Protein AF-A0A9Q4BUD2-F1 (afdb_monomer)

Solvent-accessible surface area (backbone atoms only — not comparable to full-atom values): 8516 Å² total; per-residue (Å²): 131,89,80,89,81,92,81,92,79,90,85,91,79,87,82,85,83,90,83,86,85,92,69,95,72,77,90,81,86,83,77,80,98,64,91,74,72,77,76,75,78,70,76,83,69,46,34,49,78,48,70,68,28,73,59,57,50,96,96,41,66,33,76,40,74,53,59,56,46,63,41,28,30,38,40,48,34,97,68,40,64,70,45,45,25,49,71,81,42,76,34,54,73,46,97,90,23,42,33,40,39,79,42,81,50,58,83,38,81,38,80,42,40,35,37,34,29,27,69,86,67,36,62,30,76,48,77,50,50,36,33,24,97

pLDDT: mean 77.64, std 25.28, range [33.44, 98.75]

Structure (mmCIF, N/CA/C/O backbone):
data_AF-A0A9Q4BUD2-F1
#
_entry.id   AF-A0A9Q4BUD2-F1
#
loop_
_atom_site.group_PDB
_atom_site.id
_atom_site.type_symbol
_atom_site.label_atom_id
_atom_site.label_alt_id
_atom_site.label_comp_id
_atom_site.label_asym_id
_atom_site.label_entity_id
_atom_site.label_seq_id
_atom_site.pdbx_PDB_ins_code
_atom_site.Cartn_x
_atom_site.Cartn_y
_atom_site.Cartn_z
_atom_site.occupancy
_atom_site.B_iso_or_equiv
_atom_site.auth_seq_id
_atom_site.auth_comp_id
_atom_site.auth_asym_id
_atom_site.auth_atom_id
_atom_site.pdbx_PDB_model_num
ATOM 1 N N . MET A 1 1 ? 12.990 -69.889 -6.470 1.00 38.47 1 MET A N 1
ATOM 2 C CA . MET A 1 1 ? 14.020 -70.819 -5.957 1.00 38.47 1 MET A CA 1
ATOM 3 C C . MET A 1 1 ? 15.262 -70.667 -6.823 1.00 38.47 1 MET A C 1
ATOM 5 O O . MET A 1 1 ? 15.101 -70.767 -8.024 1.00 38.47 1 MET A O 1
ATOM 9 N N . LYS A 1 2 ? 16.418 -70.388 -6.191 1.00 41.91 2 LYS A N 1
ATOM 10 C CA . LYS A 1 2 ? 17.808 -70.780 -6.547 1.00 41.91 2 LYS A CA 1
ATOM 11 C C . LYS A 1 2 ? 18.219 -70.646 -8.030 1.00 41.91 2 LYS A C 1
ATOM 13 O O . LYS A 1 2 ? 17.699 -71.367 -8.864 1.00 41.91 2 LYS A O 1
ATOM 18 N N . LEU A 1 3 ? 19.162 -69.766 -8.380 1.00 37.53 3 LEU A N 1
ATOM 19 C CA . LEU A 1 3 ? 20.613 -70.071 -8.451 1.00 37.53 3 LEU A CA 1
ATOM 20 C C . LEU A 1 3 ? 21.373 -68.725 -8.645 1.00 37.53 3 LEU A C 1
ATOM 22 O O . LEU A 1 3 ? 20.902 -67.918 -9.436 1.00 37.53 3 LEU A O 1
ATOM 26 N N . PHE A 1 4 ? 22.403 -68.297 -7.888 1.00 38.12 4 PHE A N 1
ATOM 27 C CA . PHE A 1 4 ? 23.769 -68.848 -7.698 1.00 38.12 4 PHE A CA 1
ATOM 28 C C . PHE A 1 4 ? 24.465 -69.035 -9.080 1.00 38.12 4 PHE A C 1
ATOM 30 O O . PHE A 1 4 ? 23.897 -69.721 -9.912 1.00 38.12 4 PHE A O 1
ATOM 37 N N . PHE A 1 5 ? 25.659 -68.530 -9.444 1.00 36.00 5 PHE A N 1
ATOM 38 C CA . PHE A 1 5 ? 26.790 -67.964 -8.696 1.00 36.00 5 PHE A CA 1
ATOM 39 C C . PHE A 1 5 ? 27.994 -67.653 -9.661 1.00 36.00 5 PHE A C 1
ATOM 41 O O . PHE A 1 5 ? 28.225 -68.467 -10.544 1.00 36.00 5 PHE A O 1
ATOM 48 N N . ILE A 1 6 ? 28.782 -66.578 -9.394 1.00 36.22 6 ILE A N 1
ATOM 49 C CA . ILE A 1 6 ? 30.281 -66.421 -9.488 1.00 36.22 6 ILE A CA 1
ATOM 50 C C . ILE A 1 6 ? 30.927 -66.452 -10.930 1.00 36.22 6 ILE A C 1
ATOM 52 O O . ILE A 1 6 ? 30.424 -67.147 -11.795 1.00 36.22 6 ILE A O 1
ATOM 56 N N . ILE A 1 7 ? 31.952 -65.685 -11.380 1.00 35.69 7 ILE A N 1
ATOM 57 C CA . ILE A 1 7 ? 33.421 -65.561 -11.081 1.00 35.69 7 ILE A CA 1
ATOM 58 C C . ILE A 1 7 ? 33.977 -64.497 -12.082 1.00 35.69 7 ILE A C 1
ATOM 60 O O . ILE A 1 7 ? 33.646 -64.589 -13.257 1.00 35.69 7 ILE A O 1
ATOM 64 N N . ILE A 1 8 ? 34.565 -63.351 -11.664 1.00 35.91 8 ILE A N 1
ATOM 65 C CA . ILE A 1 8 ? 36.026 -63.039 -11.504 1.00 35.91 8 ILE A CA 1
ATOM 66 C C . ILE A 1 8 ? 36.809 -63.166 -12.837 1.00 35.91 8 ILE A C 1
ATOM 68 O O . ILE A 1 8 ? 36.609 -64.128 -13.554 1.00 35.91 8 ILE A O 1
ATOM 72 N N . ALA A 1 9 ? 37.805 -62.375 -13.240 1.00 33.44 9 ALA A N 1
ATOM 73 C CA . ALA A 1 9 ? 38.347 -61.048 -12.964 1.00 33.44 9 ALA A CA 1
ATOM 74 C C . ALA A 1 9 ? 39.522 -60.849 -13.966 1.00 33.44 9 ALA A C 1
ATOM 76 O O . ALA A 1 9 ? 39.961 -61.810 -14.591 1.00 33.44 9 ALA A O 1
ATOM 77 N N . ILE A 1 10 ? 40.082 -59.631 -14.006 1.00 36.59 10 ILE A N 1
ATOM 78 C CA . ILE A 1 10 ? 41.466 -59.302 -14.416 1.00 36.59 10 ILE A CA 1
ATOM 79 C C . ILE A 1 10 ? 41.771 -59.350 -15.928 1.00 36.59 10 ILE A C 1
ATOM 81 O O . ILE A 1 10 ? 41.851 -60.406 -16.536 1.00 36.59 10 ILE A O 1
ATOM 85 N N . MET A 1 11 ? 42.096 -58.186 -16.500 1.00 35.81 11 MET A N 1
ATOM 86 C CA . MET A 1 11 ? 43.460 -57.904 -16.973 1.00 35.81 11 MET A CA 1
ATOM 87 C C . MET A 1 11 ? 43.616 -56.408 -17.257 1.00 35.81 11 MET A C 1
ATOM 89 O O . MET A 1 11 ? 42.978 -55.832 -18.133 1.00 35.81 11 MET A O 1
ATOM 93 N N . ILE A 1 12 ? 44.475 -55.788 -16.452 1.00 38.75 12 ILE A N 1
ATOM 94 C CA . ILE A 1 12 ? 45.006 -54.442 -16.637 1.00 38.75 12 ILE A CA 1
ATOM 95 C C . ILE A 1 12 ? 46.129 -54.559 -17.666 1.00 38.75 12 ILE A C 1
ATOM 97 O O . ILE A 1 12 ? 47.008 -55.408 -17.525 1.00 38.75 12 ILE A O 1
ATOM 101 N N . THR A 1 13 ? 46.161 -53.679 -18.661 1.00 37.47 13 THR A N 1
ATOM 102 C CA . THR A 1 13 ? 47.402 -53.422 -19.395 1.00 37.47 13 THR A CA 1
ATOM 103 C C . THR A 1 13 ? 47.571 -51.926 -19.565 1.00 37.47 13 THR A C 1
ATOM 105 O O . THR A 1 13 ? 46.790 -51.247 -20.226 1.00 37.47 13 THR A O 1
ATOM 108 N N . ALA A 1 14 ? 48.586 -51.421 -18.871 1.00 39.66 14 ALA A N 1
ATOM 109 C CA . ALA A 1 14 ? 49.071 -50.062 -18.959 1.00 39.66 14 ALA A CA 1
ATOM 110 C C . ALA A 1 14 ? 49.753 -49.848 -20.313 1.00 39.66 14 ALA A C 1
ATOM 112 O O . ALA A 1 14 ? 50.528 -50.697 -20.752 1.00 39.66 14 ALA A O 1
ATOM 113 N N . ILE A 1 15 ? 49.522 -48.693 -20.936 1.00 43.62 15 ILE A N 1
ATOM 114 C CA . ILE A 1 15 ? 50.368 -48.217 -22.029 1.00 43.62 15 ILE A CA 1
ATOM 115 C C . ILE A 1 15 ? 51.008 -46.893 -21.598 1.00 43.62 15 ILE A C 1
ATOM 117 O O . ILE A 1 15 ? 50.339 -45.901 -21.321 1.00 43.62 15 ILE A O 1
ATOM 121 N N . SER A 1 16 ? 52.327 -47.007 -21.467 1.00 41.88 16 SER A N 1
ATOM 122 C CA . SER A 1 16 ? 53.445 -46.073 -21.324 1.00 41.88 16 SER A CA 1
ATOM 123 C C . SER A 1 16 ? 53.208 -44.564 -21.209 1.00 41.88 16 SER A C 1
ATOM 125 O O . SER A 1 16 ? 52.550 -43.925 -22.024 1.00 41.88 16 SER A O 1
ATOM 127 N N . ALA A 1 17 ? 53.933 -43.979 -20.251 1.00 35.06 17 ALA A N 1
ATOM 128 C CA . ALA A 1 17 ? 54.150 -42.547 -20.102 1.00 35.06 17 ALA A CA 1
ATOM 129 C C . ALA A 1 17 ? 55.527 -42.098 -20.644 1.00 35.06 17 ALA A C 1
ATOM 131 O O . ALA A 1 17 ? 56.509 -42.826 -20.533 1.00 35.06 17 ALA A O 1
ATOM 132 N N . ARG A 1 18 ? 55.562 -40.815 -21.050 1.00 41.78 18 ARG A N 1
ATOM 133 C CA . ARG A 1 18 ? 56.690 -39.855 -21.171 1.00 41.78 18 ARG A CA 1
ATOM 134 C C . ARG A 1 18 ? 57.593 -39.900 -22.416 1.00 41.78 18 ARG A C 1
ATOM 136 O O . ARG A 1 18 ? 58.455 -40.757 -22.521 1.00 41.78 18 ARG A O 1
ATOM 143 N N . ALA A 1 19 ? 57.567 -38.798 -23.182 1.00 34.22 19 ALA A N 1
ATOM 144 C CA . ALA A 1 19 ? 58.688 -37.843 -23.245 1.00 34.22 19 ALA A CA 1
ATOM 145 C C . ALA A 1 19 ? 58.315 -36.507 -23.942 1.00 34.22 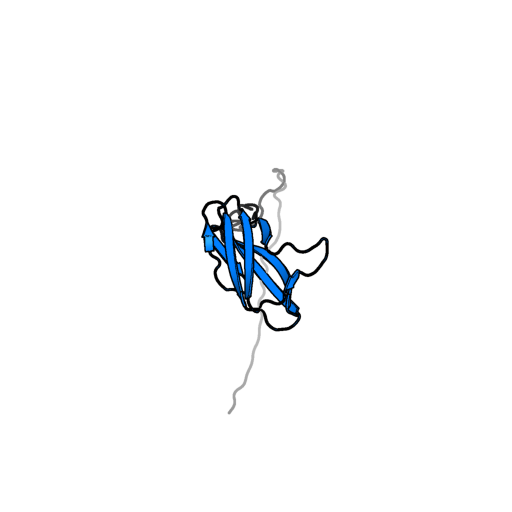19 ALA A C 1
ATOM 147 O O . ALA A 1 19 ? 57.887 -36.483 -25.085 1.00 34.22 19 ALA A O 1
ATOM 148 N N . GLN A 1 20 ? 58.523 -35.417 -23.191 1.00 38.25 20 GLN A N 1
ATOM 149 C CA . GLN A 1 20 ? 59.014 -34.078 -23.566 1.00 38.25 20 GLN A CA 1
ATOM 150 C C . GLN A 1 20 ? 58.404 -33.308 -24.761 1.00 38.25 20 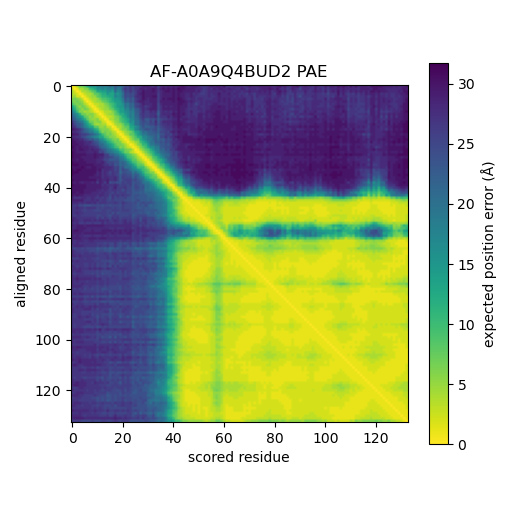GLN A C 1
ATOM 152 O O . GLN A 1 20 ? 58.833 -33.458 -25.898 1.00 38.25 20 GLN A O 1
ATOM 157 N N . VAL A 1 21 ? 57.602 -32.281 -24.443 1.00 41.09 21 VAL A N 1
ATOM 158 C CA . VAL A 1 21 ? 57.660 -30.991 -25.158 1.00 41.09 21 VAL A CA 1
ATOM 159 C C . VAL A 1 21 ? 57.906 -29.892 -24.124 1.00 41.09 21 VAL A C 1
ATOM 161 O O . VAL A 1 21 ? 56.981 -29.374 -23.503 1.00 41.09 21 VAL A O 1
ATOM 164 N N . LYS A 1 22 ? 59.182 -29.560 -23.900 1.00 43.66 22 LYS A N 1
ATOM 165 C CA . LYS A 1 22 ? 59.586 -28.334 -23.204 1.00 43.66 22 LYS A CA 1
ATOM 166 C C . LYS A 1 22 ? 59.791 -27.266 -24.276 1.00 43.66 22 LYS A C 1
ATOM 168 O O . LYS A 1 22 ? 60.889 -27.099 -24.791 1.00 43.66 22 LYS A O 1
ATOM 173 N N . GLY A 1 23 ? 58.699 -26.608 -24.654 1.00 41.50 23 GLY A N 1
ATOM 174 C CA . GLY A 1 23 ? 58.677 -25.526 -25.633 1.00 41.50 23 GLY A CA 1
ATOM 175 C C . GLY A 1 23 ? 57.792 -24.403 -25.117 1.00 41.50 23 GLY A C 1
ATOM 176 O O . GLY A 1 23 ? 56.571 -24.522 -25.085 1.00 41.50 23 GLY A O 1
ATOM 177 N N . THR A 1 24 ? 58.432 -23.347 -24.637 1.00 55.12 24 THR A N 1
ATOM 178 C CA . THR A 1 24 ? 57.846 -22.139 -24.059 1.00 55.12 24 THR A CA 1
ATOM 179 C C . THR A 1 24 ? 56.811 -21.516 -25.000 1.00 55.12 24 THR A C 1
ATOM 181 O O . THR A 1 24 ? 57.164 -20.963 -26.036 1.00 55.12 24 THR A O 1
ATOM 184 N N . SER A 1 25 ? 55.531 -21.570 -24.631 1.00 47.75 25 SER A N 1
ATOM 185 C CA . SER A 1 25 ? 54.480 -20.727 -25.208 1.00 47.75 25 SER A CA 1
ATOM 186 C C . SER A 1 25 ? 53.595 -20.198 -24.075 1.00 47.75 25 SER A C 1
ATOM 188 O O . SER A 1 25 ? 53.407 -20.879 -23.072 1.00 47.75 25 SER A O 1
ATOM 190 N N . ALA A 1 26 ? 53.196 -18.931 -24.219 1.00 56.88 26 ALA A N 1
ATOM 191 C CA . ALA A 1 26 ? 52.555 -17.994 -23.286 1.00 56.88 26 ALA A CA 1
ATOM 192 C C . ALA A 1 26 ? 51.689 -18.571 -22.137 1.00 56.88 26 ALA A C 1
ATOM 194 O O . ALA A 1 26 ? 51.081 -19.629 -22.293 1.00 56.88 26 ALA A O 1
ATOM 195 N N . PRO A 1 27 ? 51.542 -17.857 -20.996 1.00 39.59 27 PRO A N 1
ATOM 196 C CA . PRO A 1 27 ? 50.684 -18.316 -19.909 1.00 39.59 27 PRO A CA 1
ATOM 197 C C . PRO A 1 27 ? 49.252 -18.558 -20.404 1.00 39.59 27 PRO A C 1
ATOM 199 O O . PRO A 1 27 ? 48.534 -17.647 -20.807 1.00 39.59 27 PRO A O 1
ATOM 202 N N . MET A 1 28 ? 48.896 -19.839 -20.382 1.00 37.47 28 MET A N 1
ATOM 203 C CA . MET A 1 28 ? 47.574 -20.443 -20.296 1.00 37.47 28 MET A CA 1
ATOM 204 C C . MET A 1 28 ? 46.405 -19.450 -20.204 1.00 37.47 28 MET A C 1
ATOM 206 O O . MET A 1 28 ? 46.126 -18.886 -19.148 1.00 37.47 28 MET A O 1
ATOM 210 N N . ARG A 1 29 ? 45.605 -19.365 -21.270 1.00 54.56 29 ARG A N 1
ATOM 211 C CA . ARG A 1 29 ? 44.170 -19.126 -21.090 1.00 54.56 29 ARG A CA 1
ATOM 212 C C . ARG A 1 29 ? 43.345 -20.085 -21.926 1.00 54.56 29 ARG A C 1
ATOM 214 O O . ARG A 1 29 ? 42.743 -19.710 -22.924 1.00 54.56 29 ARG A O 1
ATOM 221 N N . ILE A 1 30 ? 43.291 -21.327 -21.463 1.00 40.06 30 ILE A N 1
ATOM 222 C CA . ILE A 1 30 ? 42.204 -22.236 -21.810 1.00 40.06 30 ILE A CA 1
ATOM 223 C C . ILE A 1 30 ? 41.505 -22.578 -20.498 1.00 40.06 30 ILE A C 1
ATOM 225 O O . ILE A 1 30 ? 41.983 -23.391 -19.712 1.00 40.06 30 ILE A O 1
ATOM 229 N N . VAL A 1 31 ? 40.404 -21.872 -20.247 1.00 52.44 31 VAL A N 1
ATOM 230 C CA . VAL A 1 31 ? 39.426 -22.209 -19.206 1.00 52.44 31 VAL A CA 1
ATOM 231 C C . VAL A 1 31 ? 38.337 -23.058 -19.887 1.00 52.44 31 VAL A C 1
ATOM 233 O O . VAL A 1 31 ? 38.026 -22.785 -21.051 1.00 52.44 31 VAL A O 1
ATOM 236 N N . PRO A 1 32 ? 37.790 -24.102 -19.236 1.00 37.97 32 PRO A N 1
ATOM 237 C CA . PRO A 1 32 ? 36.925 -25.094 -19.875 1.00 37.97 32 PRO A CA 1
ATOM 238 C C . PRO A 1 32 ? 35.615 -24.505 -20.409 1.00 37.97 32 PRO A C 1
ATOM 240 O O . PRO A 1 32 ? 35.137 -23.477 -19.933 1.00 37.97 32 PRO A O 1
ATOM 243 N N . LYS A 1 33 ? 35.013 -25.211 -21.374 1.00 47.50 33 LYS A N 1
ATOM 244 C CA . LYS A 1 33 ? 33.686 -24.960 -21.952 1.00 47.50 33 LYS A CA 1
ATOM 245 C C . LYS A 1 33 ? 32.616 -24.840 -20.856 1.00 47.50 33 LYS A C 1
ATOM 247 O O . LYS A 1 33 ? 32.018 -25.833 -20.457 1.00 47.50 33 LYS A O 1
ATOM 252 N N . THR A 1 34 ? 32.328 -23.610 -20.451 1.00 42.19 34 THR A N 1
ATOM 253 C CA . THR A 1 34 ? 31.087 -23.231 -19.779 1.00 42.19 34 THR A CA 1
ATOM 254 C C . THR A 1 34 ? 30.359 -22.303 -20.732 1.00 42.19 34 THR A C 1
ATOM 256 O O . THR A 1 34 ? 30.898 -21.269 -21.125 1.00 42.19 34 THR A O 1
ATOM 259 N N . GLN A 1 35 ? 29.140 -22.666 -21.126 1.00 48.41 35 GLN A N 1
ATOM 260 C CA . GLN A 1 35 ? 28.207 -21.751 -21.772 1.00 48.41 35 GLN A CA 1
ATOM 261 C C . GLN A 1 35 ? 27.837 -20.665 -20.748 1.00 48.41 35 GLN A C 1
ATOM 263 O O . GLN A 1 35 ? 26.781 -20.706 -20.126 1.00 48.41 35 GLN A O 1
ATOM 268 N N . ALA A 1 36 ? 28.733 -19.705 -20.527 1.00 40.78 36 ALA A N 1
ATOM 269 C CA . ALA A 1 36 ? 28.432 -18.465 -19.838 1.00 40.78 36 ALA A CA 1
ATOM 270 C C . ALA A 1 36 ? 27.669 -17.585 -20.832 1.00 40.78 36 ALA A C 1
ATOM 272 O O . ALA A 1 36 ? 28.214 -16.653 -21.421 1.00 40.78 36 ALA A O 1
ATOM 273 N N . GLY A 1 37 ? 26.400 -17.932 -21.068 1.00 39.78 37 GLY A N 1
ATOM 274 C CA . GLY A 1 37 ? 25.441 -16.960 -21.566 1.00 39.78 37 GLY A CA 1
ATOM 275 C C . GLY A 1 37 ? 25.438 -15.823 -20.559 1.00 39.78 37 GLY A C 1
ATOM 276 O O . GLY A 1 37 ? 25.115 -16.036 -19.393 1.00 39.78 37 GLY A O 1
ATOM 277 N N . ALA A 1 38 ? 25.929 -14.664 -20.982 1.00 43.94 38 ALA A N 1
ATOM 278 C CA . ALA A 1 38 ? 26.075 -13.489 -20.152 1.00 43.94 38 ALA A CA 1
ATOM 279 C C . ALA A 1 38 ? 24.768 -13.220 -19.397 1.00 43.94 38 ALA A C 1
ATOM 281 O O . ALA A 1 38 ? 23.776 -12.798 -19.990 1.00 43.94 38 ALA A O 1
ATOM 282 N N . TYR A 1 39 ? 24.774 -13.425 -18.078 1.00 41.97 39 TYR A N 1
ATOM 283 C CA . TYR A 1 39 ? 23.865 -12.699 -17.211 1.00 41.97 39 TYR A CA 1
ATOM 284 C C . TYR A 1 39 ? 24.273 -11.239 -17.368 1.00 41.97 39 TYR A C 1
ATOM 286 O O . TYR A 1 39 ? 25.191 -10.760 -16.703 1.00 41.97 39 TYR A O 1
ATOM 294 N N . SER A 1 40 ? 23.659 -10.550 -18.332 1.00 51.06 40 SER A N 1
ATOM 295 C CA . SER A 1 40 ? 23.603 -9.100 -18.311 1.00 51.06 40 SER A CA 1
ATOM 296 C C . SER A 1 40 ? 22.998 -8.777 -16.955 1.00 51.06 40 SER A C 1
ATOM 298 O O . SER A 1 40 ? 21.805 -8.984 -16.737 1.00 51.06 40 SER A O 1
ATOM 300 N N . GLY A 1 41 ? 23.858 -8.415 -16.004 1.00 52.50 41 GLY A N 1
ATOM 301 C CA . GLY A 1 41 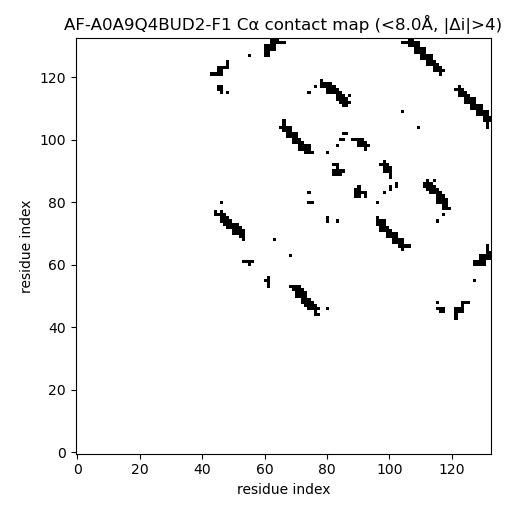? 23.489 -7.983 -14.668 1.00 52.50 41 GLY A CA 1
ATOM 302 C C . GLY A 1 41 ? 22.797 -6.637 -14.777 1.00 52.50 41 GLY A C 1
ATOM 303 O O . GLY A 1 41 ? 23.319 -5.628 -14.310 1.00 52.50 41 GLY A O 1
ATOM 304 N N . ALA A 1 42 ? 21.651 -6.608 -15.459 1.00 58.59 42 ALA A N 1
ATOM 305 C CA . ALA A 1 42 ? 20.746 -5.489 -15.465 1.00 58.59 42 ALA A CA 1
ATOM 306 C C . ALA A 1 42 ? 20.378 -5.278 -14.004 1.00 58.59 42 ALA A C 1
ATOM 308 O O . ALA A 1 42 ? 19.649 -6.071 -13.409 1.00 58.59 42 ALA A O 1
ATOM 309 N N . LYS A 1 43 ? 20.982 -4.253 -13.409 1.00 62.59 43 LYS A N 1
ATOM 310 C CA . LYS A 1 43 ? 20.696 -3.816 -12.053 1.00 62.59 43 LYS A CA 1
ATOM 311 C C . LYS A 1 43 ? 19.180 -3.708 -11.919 1.00 62.59 43 LYS A C 1
ATOM 313 O O . LYS A 1 43 ? 18.570 -2.832 -12.528 1.00 62.59 43 LYS A O 1
ATOM 318 N N . LEU A 1 44 ? 18.580 -4.619 -11.157 1.00 70.06 44 LEU A N 1
ATOM 319 C CA . LEU A 1 44 ? 17.159 -4.564 -10.856 1.00 70.06 44 LEU A CA 1
ATOM 320 C C . LEU A 1 44 ? 16.956 -3.320 -9.990 1.00 70.06 44 LEU A C 1
ATOM 322 O O . LEU A 1 44 ? 17.543 -3.202 -8.914 1.00 70.06 44 LEU A O 1
ATOM 326 N N . THR A 1 45 ? 16.206 -2.348 -10.499 1.00 85.75 45 THR A N 1
ATOM 327 C CA . THR A 1 45 ? 15.780 -1.165 -9.747 1.00 85.75 45 THR A CA 1
ATOM 328 C C . THR A 1 45 ? 14.303 -1.344 -9.420 1.00 85.75 45 THR A C 1
ATOM 330 O O . THR A 1 45 ? 13.470 -1.097 -10.297 1.00 85.75 45 THR A O 1
ATOM 333 N N . PRO A 1 46 ? 13.963 -1.822 -8.208 1.00 92.56 46 PRO A N 1
ATOM 334 C CA . PRO A 1 46 ? 12.578 -1.939 -7.783 1.00 92.56 46 PRO A CA 1
ATOM 335 C C . PRO A 1 46 ? 11.856 -0.589 -7.805 1.00 92.56 46 PRO A C 1
ATOM 337 O O . PRO A 1 46 ? 12.509 0.456 -7.722 1.00 92.56 46 PRO A O 1
ATOM 340 N N . PRO A 1 47 ? 10.516 -0.598 -7.877 1.00 97.12 47 PRO A N 1
ATOM 341 C CA . PRO A 1 47 ? 9.731 0.603 -7.649 1.00 97.12 47 PRO A CA 1
ATOM 342 C C . PRO A 1 47 ? 10.030 1.246 -6.289 1.00 97.12 47 PRO A C 1
ATOM 344 O O . PRO A 1 47 ? 10.311 0.557 -5.313 1.00 97.12 47 PRO A O 1
ATOM 347 N N . VAL A 1 48 ? 9.899 2.563 -6.207 1.00 97.44 48 VAL A N 1
ATOM 348 C CA . VAL A 1 48 ? 9.865 3.312 -4.947 1.00 97.44 48 VAL A CA 1
ATOM 349 C C . VAL A 1 48 ? 8.408 3.598 -4.617 1.00 97.44 48 VAL A C 1
ATOM 351 O O . VAL A 1 48 ? 7.684 4.112 -5.468 1.00 97.44 48 VAL A O 1
ATOM 354 N N . ILE A 1 49 ? 7.981 3.261 -3.400 1.00 97.31 49 ILE A N 1
ATOM 355 C CA . ILE A 1 49 ? 6.618 3.483 -2.911 1.00 97.31 49 ILE A CA 1
ATOM 356 C C . ILE A 1 49 ? 6.659 4.599 -1.867 1.00 97.31 49 ILE A C 1
ATOM 358 O O . ILE A 1 49 ? 7.466 4.558 -0.943 1.00 97.31 49 ILE A O 1
ATOM 362 N N . SER A 1 50 ? 5.771 5.580 -1.994 1.00 96.19 50 SER A N 1
ATOM 363 C CA . SER A 1 50 ? 5.552 6.622 -0.991 1.00 96.19 50 SER A CA 1
ATOM 364 C C . SER A 1 50 ? 4.075 6.678 -0.632 1.00 96.19 50 SER A C 1
ATOM 366 O O . SER A 1 50 ? 3.225 6.773 -1.514 1.00 96.19 50 SER A O 1
ATOM 368 N N . ILE A 1 51 ? 3.751 6.603 0.656 1.00 95.31 51 ILE A N 1
ATOM 369 C CA . ILE A 1 51 ? 2.370 6.623 1.148 1.00 95.31 51 ILE A CA 1
ATOM 370 C C . ILE A 1 51 ? 2.033 8.053 1.570 1.00 95.31 51 ILE A C 1
ATOM 372 O O . ILE A 1 51 ? 2.659 8.605 2.473 1.00 95.31 51 ILE A O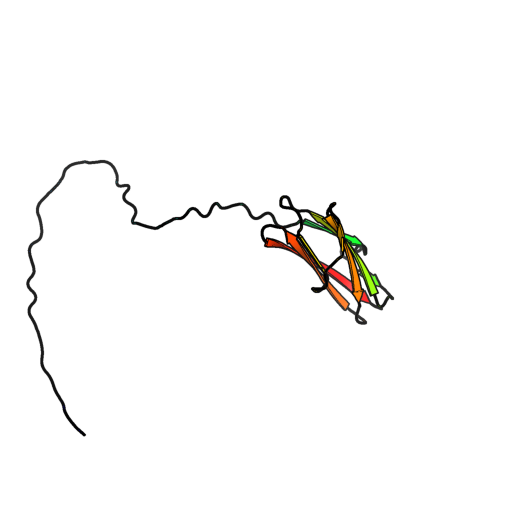 1
ATOM 376 N N . SER A 1 52 ? 1.035 8.649 0.918 1.00 95.19 52 SER A N 1
ATOM 377 C CA . SER A 1 52 ? 0.578 10.021 1.172 1.00 95.19 52 SER A CA 1
ATOM 378 C C . SER A 1 52 ? -0.695 10.080 2.011 1.00 95.19 52 SER A C 1
ATOM 380 O O . SER A 1 52 ? -1.010 11.122 2.584 1.00 95.19 52 SER A O 1
ATOM 382 N N . SER A 1 53 ? -1.445 8.980 2.100 1.00 95.19 53 SER A N 1
ATOM 383 C CA . SER A 1 53 ? -2.598 8.885 2.986 1.00 95.19 53 SER A CA 1
ATOM 384 C C . SER A 1 53 ? -2.910 7.432 3.351 1.00 95.19 53 SER A C 1
ATOM 386 O O . SER A 1 53 ? -2.823 6.561 2.489 1.00 95.19 53 SER A O 1
ATOM 388 N N . PRO A 1 54 ? -3.316 7.159 4.595 1.00 94.50 54 PRO A N 1
ATOM 389 C CA . PRO A 1 54 ? -3.088 8.016 5.754 1.00 94.50 54 PRO A CA 1
ATOM 390 C C . PRO A 1 54 ? -1.581 8.169 6.015 1.00 94.50 54 PRO A C 1
ATOM 392 O O . PRO A 1 54 ? -0.822 7.214 5.866 1.00 94.50 54 PRO A O 1
ATOM 395 N N . LEU A 1 55 ? -1.146 9.369 6.407 1.00 88.56 55 LEU A N 1
ATOM 396 C CA . LEU A 1 55 ? 0.236 9.583 6.834 1.00 88.56 55 LEU A CA 1
ATOM 397 C C . LEU A 1 55 ? 0.419 8.978 8.231 1.00 88.56 55 LEU A C 1
ATOM 399 O O . LEU A 1 55 ? -0.297 9.378 9.155 1.00 88.56 55 LEU A O 1
ATOM 403 N N . PRO A 1 56 ? 1.372 8.051 8.423 1.00 77.19 56 PRO A N 1
ATOM 404 C CA . PRO A 1 56 ? 1.845 7.730 9.759 1.00 77.19 56 PRO A CA 1
ATOM 405 C C . PRO A 1 56 ? 2.354 9.020 10.410 1.00 77.19 56 PRO A C 1
ATOM 407 O O . PRO A 1 56 ? 3.075 9.798 9.778 1.00 77.19 56 PRO A O 1
ATOM 410 N N . GLY A 1 57 ? 2.014 9.266 11.677 1.00 68.75 57 GLY A N 1
ATOM 411 C CA . GLY A 1 57 ? 2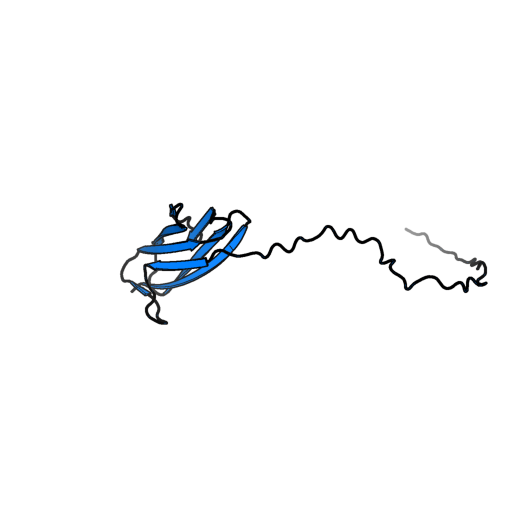.767 10.260 12.441 1.00 68.75 57 GLY A CA 1
ATOM 412 C C . GLY A 1 57 ? 4.227 9.806 12.545 1.00 68.75 57 GLY A C 1
ATOM 413 O O . GLY A 1 57 ? 4.537 8.639 12.304 1.00 68.75 57 GLY A O 1
ATOM 414 N N . LYS A 1 58 ? 5.156 10.716 12.861 1.00 63.28 58 LYS A N 1
ATOM 415 C CA . LYS A 1 58 ? 6.592 10.392 12.949 1.00 63.28 58 LYS A CA 1
ATOM 416 C C . LYS A 1 58 ? 6.817 9.180 13.869 1.00 63.28 58 LYS A C 1
ATOM 418 O O . LYS A 1 58 ? 6.744 9.313 15.086 1.00 63.28 58 LYS A O 1
ATOM 423 N N . GLY A 1 59 ? 7.067 8.009 13.279 1.00 60.84 59 GLY A N 1
ATOM 424 C CA . GLY A 1 59 ? 7.247 6.746 14.000 1.00 60.84 59 GLY A CA 1
ATOM 425 C C . GLY A 1 59 ? 5.989 6.163 14.662 1.00 60.84 59 GLY A C 1
ATOM 426 O O . GLY A 1 59 ? 6.126 5.296 15.522 1.00 60.84 59 GLY A O 1
ATOM 427 N N . THR A 1 60 ? 4.776 6.607 14.312 1.00 71.31 60 THR A N 1
ATOM 428 C CA . THR A 1 60 ? 3.529 6.156 14.955 1.00 71.31 60 THR A CA 1
ATOM 429 C C . THR A 1 60 ? 2.603 5.394 14.008 1.00 71.31 60 THR A C 1
ATOM 431 O O . THR A 1 60 ? 2.601 5.599 12.796 1.00 71.31 60 THR A O 1
ATOM 434 N N . LYS A 1 61 ? 1.782 4.501 14.578 1.00 84.75 61 LYS A N 1
ATOM 435 C CA . LYS A 1 61 ? 0.681 3.846 13.859 1.00 84.75 61 LYS A CA 1
ATOM 436 C C . LYS A 1 61 ? -0.409 4.862 13.520 1.00 84.75 61 LYS A C 1
ATOM 438 O O . LYS A 1 61 ? -0.672 5.781 14.297 1.00 84.75 61 LYS A O 1
ATOM 443 N N . VAL A 1 62 ? -1.093 4.651 12.401 1.00 92.62 62 VAL A N 1
ATOM 444 C CA . VAL A 1 62 ? -2.316 5.392 12.078 1.00 92.62 62 VAL A CA 1
ATOM 445 C C . VAL A 1 62 ? -3.441 4.881 12.972 1.00 92.62 62 VAL A C 1
ATOM 447 O O . VAL A 1 62 ? -3.627 3.675 13.093 1.00 92.62 62 VAL A O 1
ATOM 450 N N . ILE A 1 63 ? -4.207 5.783 13.581 1.00 93.12 63 ILE A N 1
ATOM 451 C CA . ILE A 1 63 ? -5.398 5.432 14.363 1.00 93.12 63 ILE A CA 1
ATOM 452 C C . ILE A 1 63 ? -6.627 5.893 13.581 1.00 93.12 63 ILE A C 1
ATOM 454 O O . ILE A 1 63 ? -6.694 7.046 13.163 1.00 93.12 63 ILE A O 1
ATOM 458 N N . SER A 1 64 ? -7.594 5.001 13.389 1.00 93.19 64 SER A N 1
ATOM 459 C CA . SER A 1 64 ? -8.851 5.285 12.691 1.00 93.19 64 SER A CA 1
ATOM 460 C C . SER A 1 64 ? -10.035 4.730 13.480 1.00 93.19 64 SER A C 1
ATOM 462 O O . SER A 1 64 ? -9.907 3.706 14.140 1.00 93.19 64 SER A O 1
ATOM 464 N N . SER A 1 65 ? -11.195 5.377 13.407 1.00 94.50 65 SER A N 1
ATOM 465 C CA . SER A 1 65 ? -12.478 4.817 13.870 1.00 94.50 65 SER A CA 1
ATOM 466 C C . SER A 1 65 ? -13.279 4.170 12.732 1.00 94.50 65 SER A C 1
ATOM 468 O O . SER A 1 65 ? -14.316 3.547 12.952 1.00 94.50 65 SER A O 1
ATOM 470 N N . GLN A 1 66 ? -12.809 4.315 11.490 1.00 96.75 66 GLN A N 1
ATOM 471 C CA . GLN A 1 66 ? -13.520 3.867 10.298 1.00 96.75 66 GLN A CA 1
ATOM 472 C C . GLN A 1 66 ? -13.269 2.381 10.023 1.00 96.75 66 GLN A C 1
ATOM 474 O O . GLN A 1 66 ? -12.164 1.872 10.209 1.00 96.75 66 GLN A O 1
ATOM 479 N N . ALA A 1 67 ? -14.295 1.687 9.526 1.00 97.12 67 ALA A N 1
ATOM 480 C CA . ALA A 1 67 ? -14.184 0.294 9.083 1.00 97.12 67 ALA A CA 1
ATOM 481 C C . ALA A 1 67 ? -13.460 0.144 7.735 1.00 97.12 67 ALA A C 1
ATOM 483 O O . ALA A 1 67 ? -13.104 -0.967 7.358 1.00 97.12 67 ALA A O 1
ATOM 484 N N . VAL A 1 68 ? -13.246 1.245 7.015 1.00 97.50 68 VAL A N 1
ATOM 485 C CA . VAL A 1 68 ? -12.530 1.303 5.739 1.00 97.50 68 VAL A CA 1
ATOM 486 C C . VAL A 1 68 ? -11.529 2.449 5.810 1.00 97.50 68 VAL A C 1
ATOM 488 O O . VAL A 1 68 ? -11.829 3.505 6.369 1.00 97.50 68 VAL A O 1
ATOM 491 N N . VAL A 1 69 ? -10.343 2.249 5.244 1.00 97.31 69 VAL A N 1
ATOM 492 C CA . VAL A 1 69 ? -9.345 3.305 5.063 1.00 97.31 69 VAL A CA 1
ATOM 493 C C . VAL A 1 69 ? -8.971 3.425 3.594 1.00 97.31 69 VAL A C 1
ATOM 495 O O . VAL A 1 69 ? -8.762 2.419 2.918 1.00 97.31 69 VAL A O 1
ATOM 498 N N . SER A 1 70 ? -8.878 4.664 3.114 1.00 97.75 70 SER A N 1
ATOM 499 C CA . SER A 1 70 ? -8.397 4.964 1.769 1.00 97.75 70 SER A CA 1
ATOM 500 C C . SER A 1 70 ? -6.880 5.124 1.809 1.00 97.75 70 SER A C 1
ATOM 502 O O . SER A 1 70 ? -6.369 6.100 2.362 1.00 97.75 70 SER A O 1
ATOM 504 N N . VAL A 1 71 ? -6.158 4.144 1.269 1.00 98.00 71 VAL A N 1
ATOM 505 C CA . VAL A 1 71 ? -4.700 4.185 1.132 1.00 98.00 71 VAL A CA 1
ATOM 506 C C . VAL A 1 71 ? -4.367 4.880 -0.179 1.00 98.00 71 VAL A C 1
ATOM 508 O O . VAL A 1 71 ? -4.818 4.443 -1.235 1.00 98.00 71 VAL A O 1
ATOM 511 N N . LYS A 1 72 ? -3.576 5.949 -0.117 1.00 98.38 72 LYS A N 1
ATOM 512 C CA . LYS A 1 72 ? -3.121 6.735 -1.266 1.00 98.38 72 LYS A CA 1
ATOM 513 C C . LYS A 1 72 ? -1.613 6.907 -1.223 1.00 98.38 72 LYS A C 1
ATOM 515 O O . LYS A 1 72 ? -1.014 6.966 -0.145 1.00 98.38 72 LYS A O 1
ATOM 520 N N . GLY A 1 73 ? -1.004 7.019 -2.391 1.00 97.69 73 GLY A N 1
ATOM 521 C CA . GLY A 1 73 ? 0.435 7.189 -2.501 1.00 97.69 73 GLY A CA 1
ATOM 522 C C . GLY A 1 73 ? 0.909 7.318 -3.937 1.00 97.69 73 GLY A C 1
ATOM 523 O O . GLY A 1 73 ? 0.104 7.461 -4.856 1.00 97.69 73 GLY A O 1
ATOM 524 N N . THR A 1 74 ? 2.222 7.244 -4.114 1.00 98.25 74 THR A N 1
ATOM 525 C CA . THR A 1 74 ? 2.881 7.165 -5.416 1.00 98.25 74 THR A CA 1
ATOM 526 C C . THR A 1 74 ? 3.766 5.927 -5.487 1.00 98.25 74 THR A C 1
ATOM 528 O O . THR A 1 74 ? 4.377 5.517 -4.498 1.00 98.25 74 THR A O 1
ATOM 531 N N . ALA A 1 75 ? 3.823 5.311 -6.664 1.00 98.00 75 ALA A N 1
ATOM 532 C CA . ALA A 1 75 ? 4.732 4.223 -6.984 1.00 98.00 75 ALA A CA 1
ATOM 533 C C . ALA A 1 75 ? 5.473 4.570 -8.278 1.00 98.00 75 ALA A C 1
ATOM 535 O O . ALA A 1 75 ? 4.852 4.718 -9.329 1.00 98.00 75 ALA A O 1
ATOM 536 N N . LEU A 1 76 ? 6.799 4.690 -8.213 1.00 97.25 76 LEU A N 1
ATOM 537 C CA . LEU A 1 76 ? 7.626 5.123 -9.342 1.00 97.25 76 LEU A CA 1
ATOM 538 C C . LEU A 1 76 ? 8.711 4.094 -9.653 1.00 97.25 76 LEU A C 1
ATOM 540 O O . LEU A 1 76 ? 9.378 3.594 -8.754 1.00 97.25 76 LEU A O 1
ATOM 544 N N . SER A 1 77 ? 8.917 3.792 -10.933 1.00 95.44 77 SER A N 1
ATOM 545 C CA . SER A 1 77 ? 10.012 2.945 -11.419 1.00 95.44 77 SER A CA 1
ATOM 546 C C . SER A 1 77 ? 10.498 3.461 -12.768 1.00 95.44 77 SER A C 1
ATOM 548 O O . SER A 1 77 ? 9.694 3.914 -13.580 1.00 95.44 77 SER A O 1
ATOM 550 N N . LEU A 1 78 ? 11.799 3.321 -13.043 1.00 93.19 78 LEU A N 1
ATOM 551 C CA . LEU A 1 78 ? 12.386 3.643 -14.351 1.00 93.19 78 LEU A CA 1
ATOM 552 C C . LEU A 1 78 ? 11.809 2.787 -15.492 1.00 93.19 78 LEU A C 1
ATOM 554 O O . LEU A 1 78 ? 11.868 3.189 -16.647 1.00 93.19 78 LEU A O 1
ATOM 558 N N . ASN A 1 79 ? 11.242 1.616 -15.177 1.00 91.50 79 ASN A N 1
ATOM 559 C CA . ASN A 1 79 ? 10.598 0.728 -16.154 1.00 91.50 79 ASN A CA 1
ATOM 560 C C . ASN A 1 79 ? 9.073 0.934 -16.251 1.00 91.50 79 ASN A C 1
ATOM 562 O O . ASN A 1 79 ? 8.391 0.142 -16.909 1.00 91.50 79 ASN A O 1
ATOM 566 N N . GLY A 1 80 ? 8.531 1.939 -15.554 1.00 93.81 80 GLY A N 1
ATOM 567 C CA . GLY A 1 80 ? 7.095 2.118 -15.349 1.00 93.81 80 GLY A CA 1
ATOM 568 C C . GLY A 1 80 ? 6.504 1.089 -14.379 1.00 93.81 80 GLY A C 1
ATOM 569 O O . GLY A 1 80 ? 6.923 -0.070 -14.332 1.00 93.81 80 GLY A O 1
ATOM 570 N N . VAL A 1 81 ? 5.521 1.506 -13.581 1.00 97.50 81 VAL A N 1
ATOM 571 C CA . VAL A 1 81 ? 4.806 0.610 -12.661 1.00 97.50 81 VAL A CA 1
ATOM 572 C C . VAL A 1 81 ? 3.600 0.014 -13.379 1.00 97.50 81 VAL A C 1
ATOM 574 O O . VAL A 1 81 ? 2.786 0.737 -13.939 1.00 97.50 81 VAL A O 1
ATOM 577 N N . ARG A 1 82 ? 3.485 -1.317 -13.364 1.00 97.44 82 ARG A N 1
ATOM 578 C CA . ARG A 1 82 ? 2.400 -2.047 -14.038 1.00 97.44 82 ARG A CA 1
ATOM 579 C C . ARG A 1 82 ? 1.271 -2.428 -13.085 1.00 97.44 82 ARG A C 1
ATOM 581 O O . ARG A 1 82 ? 0.130 -2.585 -13.508 1.00 97.44 82 ARG A O 1
ATOM 588 N N . LEU A 1 83 ? 1.589 -2.651 -11.812 1.00 98.25 83 LEU A N 1
ATOM 589 C CA . LEU A 1 83 ? 0.621 -3.103 -10.822 1.00 98.25 83 LEU A CA 1
ATOM 590 C C . LEU A 1 83 ? 0.968 -2.549 -9.446 1.00 98.25 83 LEU A C 1
ATOM 592 O O . LEU A 1 83 ? 2.105 -2.681 -9.000 1.00 98.25 83 LEU A O 1
ATOM 596 N N . VAL A 1 84 ? -0.043 -2.027 -8.754 1.00 98.69 84 VAL A N 1
ATOM 597 C CA . VAL A 1 84 ? -0.008 -1.800 -7.309 1.00 98.69 84 VAL A CA 1
ATOM 598 C C . VAL A 1 84 ? -1.127 -2.607 -6.658 1.00 98.69 84 VAL A C 1
ATOM 600 O O . VAL A 1 84 ? -2.246 -2.684 -7.175 1.00 98.69 84 VAL A O 1
ATOM 603 N N . THR A 1 85 ? -0.827 -3.233 -5.524 1.00 98.75 85 THR A N 1
ATOM 604 C CA . THR A 1 85 ? -1.818 -3.905 -4.682 1.00 98.75 85 THR A CA 1
ATOM 605 C C . THR A 1 85 ? -1.706 -3.448 -3.237 1.00 98.75 85 THR A C 1
ATOM 607 O O . THR A 1 85 ? -0.611 -3.133 -2.777 1.00 98.75 85 THR A O 1
ATOM 610 N N . VAL A 1 86 ? -2.826 -3.453 -2.517 1.00 98.31 86 VAL A N 1
ATOM 611 C CA . VAL A 1 86 ? -2.875 -3.291 -1.060 1.00 98.31 86 VAL A CA 1
ATOM 612 C C . VAL A 1 86 ? -3.585 -4.511 -0.483 1.00 98.31 86 VAL A C 1
ATOM 614 O O . VAL A 1 86 ? -4.713 -4.807 -0.864 1.00 98.31 86 VAL A O 1
ATOM 617 N N . ASN A 1 87 ? -2.918 -5.291 0.370 1.00 96.75 87 ASN A N 1
ATOM 618 C CA . ASN A 1 87 ? -3.415 -6.591 0.852 1.00 96.75 87 ASN A CA 1
ATOM 619 C C . ASN A 1 87 ? -3.854 -7.546 -0.277 1.00 96.75 87 ASN A C 1
ATOM 621 O O . ASN A 1 87 ? -4.834 -8.279 -0.143 1.00 96.75 87 ASN A O 1
ATOM 625 N N . ARG A 1 88 ? -3.113 -7.556 -1.395 1.00 96.25 88 ARG A N 1
ATOM 626 C CA . ARG A 1 88 ? -3.420 -8.300 -2.638 1.00 96.25 88 ARG A CA 1
ATOM 627 C C . ARG A 1 88 ? -4.658 -7.813 -3.406 1.00 96.25 88 ARG A C 1
ATOM 629 O O . ARG A 1 88 ? -4.916 -8.320 -4.494 1.00 96.25 88 ARG A O 1
ATOM 636 N N . GLN A 1 89 ? -5.388 -6.816 -2.909 1.00 97.69 89 GLN A N 1
ATOM 637 C CA . GLN A 1 89 ? -6.418 -6.119 -3.679 1.00 97.69 89 GLN A CA 1
ATOM 638 C C . GLN A 1 89 ? -5.745 -5.164 -4.665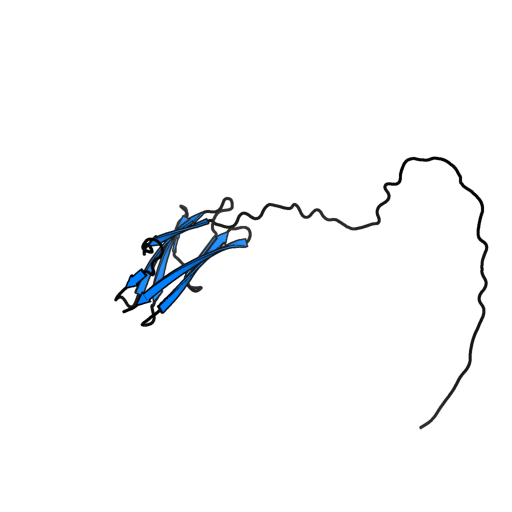 1.00 97.69 89 GLN A C 1
ATOM 640 O O . GLN A 1 89 ? -4.844 -4.419 -4.284 1.00 97.69 89 GLN A O 1
ATOM 645 N N . ARG A 1 90 ? -6.165 -5.175 -5.933 1.00 98.19 90 ARG A N 1
ATOM 646 C CA . ARG A 1 90 ? -5.642 -4.250 -6.948 1.00 98.19 90 ARG A CA 1
ATOM 647 C C . ARG A 1 90 ? -6.036 -2.810 -6.603 1.00 98.19 90 ARG A C 1
ATOM 649 O O . ARG A 1 90 ? -7.208 -2.539 -6.362 1.00 98.19 90 ARG A O 1
ATOM 656 N N . ALA A 1 91 ? -5.053 -1.915 -6.597 1.00 98.56 91 ALA A N 1
ATOM 657 C CA . ALA A 1 91 ? -5.269 -0.480 -6.471 1.00 98.56 91 ALA A CA 1
ATOM 658 C C . ALA A 1 91 ? -5.616 0.134 -7.835 1.00 98.56 91 ALA A C 1
ATOM 660 O O . ALA A 1 91 ? -5.225 -0.394 -8.881 1.00 98.56 91 ALA A O 1
ATOM 661 N N . ILE A 1 92 ? -6.304 1.273 -7.820 1.00 98.69 92 ILE A N 1
ATOM 662 C CA . ILE A 1 92 ? -6.316 2.182 -8.968 1.00 98.69 92 ILE A CA 1
ATOM 663 C C . ILE A 1 92 ? -4.894 2.728 -9.100 1.00 98.69 92 ILE A C 1
ATOM 665 O O . ILE A 1 92 ? -4.311 3.136 -8.099 1.00 98.69 92 ILE A O 1
ATOM 669 N N . LEU A 1 93 ? -4.339 2.705 -10.309 1.00 98.50 93 LEU A N 1
ATOM 670 C CA . LEU A 1 93 ? -3.009 3.219 -10.628 1.00 98.50 93 LEU A CA 1
ATOM 671 C C . LEU A 1 93 ? -3.130 4.129 -11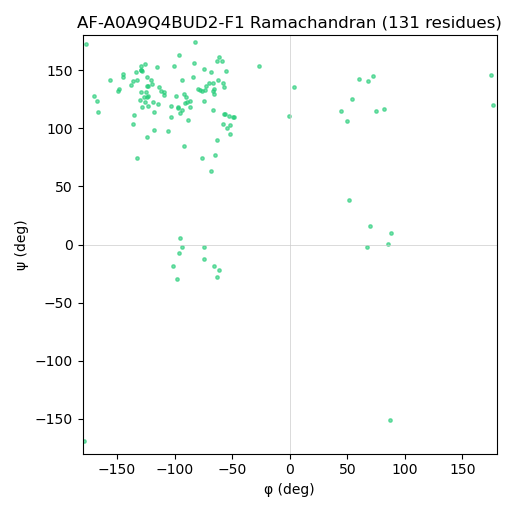.850 1.00 98.50 93 LEU A C 1
ATOM 673 O O . LEU A 1 93 ? -3.650 3.702 -12.881 1.00 98.50 93 LEU A O 1
ATOM 677 N N . LEU A 1 94 ? -2.675 5.368 -11.709 1.00 98.19 94 LEU A N 1
ATOM 678 C CA . LEU A 1 94 ? -2.650 6.374 -12.764 1.00 98.19 94 LEU A CA 1
ATOM 679 C C . LEU A 1 94 ? -1.271 6.416 -13.441 1.00 98.19 94 LEU A C 1
ATOM 681 O O . LEU A 1 94 ? -0.285 5.904 -12.908 1.00 98.19 94 LEU A O 1
ATOM 685 N N . GLU A 1 95 ? -1.203 7.027 -14.624 1.00 95.06 95 GLU A N 1
ATOM 686 C CA . GLU A 1 95 ? 0.025 7.101 -15.435 1.00 95.06 95 GLU A CA 1
ATOM 687 C C . GLU A 1 95 ? 1.161 7.879 -14.756 1.00 95.06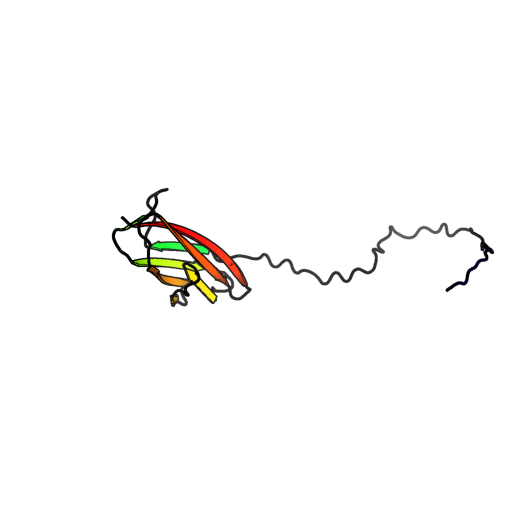 95 GLU A C 1
ATOM 689 O O . GLU A 1 95 ? 2.334 7.579 -14.971 1.00 95.06 95 GLU A O 1
ATOM 694 N N . ASP A 1 96 ? 0.820 8.838 -13.894 1.00 95.75 96 ASP A N 1
ATOM 695 C CA . ASP A 1 96 ? 1.768 9.608 -13.080 1.00 95.75 96 ASP A CA 1
ATOM 696 C C . ASP A 1 96 ? 2.343 8.804 -11.893 1.00 95.75 96 ASP A C 1
ATOM 698 O O . ASP A 1 96 ? 3.180 9.306 -11.140 1.00 95.75 96 ASP A O 1
ATOM 702 N N . GLY A 1 97 ? 1.901 7.556 -11.711 1.00 97.38 97 GLY A N 1
ATOM 703 C CA . GLY A 1 97 ? 2.290 6.681 -10.610 1.00 97.38 97 GLY A CA 1
ATOM 704 C C . GLY A 1 97 ? 1.459 6.867 -9.341 1.00 97.38 97 GLY A C 1
ATOM 705 O O . GLY A 1 97 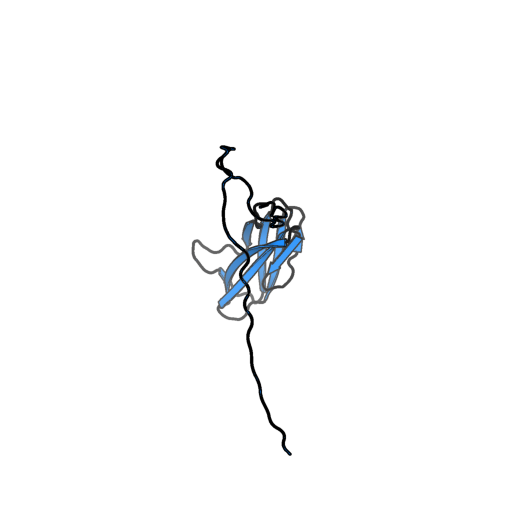? 1.704 6.162 -8.358 1.00 97.38 97 GLY A O 1
ATOM 706 N N . SER A 1 98 ? 0.478 7.772 -9.333 1.00 98.44 98 SER A N 1
ATOM 707 C CA . SER A 1 98 ? -0.460 7.920 -8.221 1.00 98.44 98 SER A CA 1
ATOM 708 C C . SER A 1 98 ? -1.328 6.671 -8.096 1.00 98.44 98 SER A C 1
ATOM 710 O O . SER A 1 98 ? -1.878 6.178 -9.083 1.00 98.44 98 SER A O 1
ATOM 712 N N . PHE A 1 99 ? -1.484 6.160 -6.875 1.00 98.69 99 PHE A N 1
ATOM 713 C CA . PHE A 1 99 ? -2.347 5.015 -6.605 1.00 98.69 99 PHE A CA 1
ATOM 714 C C . PHE A 1 99 ? -3.329 5.269 -5.464 1.00 98.69 99 PHE A C 1
ATOM 716 O O . PHE A 1 99 ? -3.057 6.047 -4.544 1.00 98.69 99 PHE A O 1
ATOM 723 N N . SER A 1 100 ? -4.464 4.567 -5.504 1.00 98.69 100 SER A N 1
ATOM 724 C CA . SER A 1 100 ? -5.437 4.539 -4.412 1.00 98.69 100 SER A CA 1
ATOM 725 C C . SER A 1 100 ? -6.119 3.178 -4.256 1.00 98.69 100 SER A C 1
ATOM 727 O O . SER A 1 100 ? -6.392 2.473 -5.230 1.00 98.69 100 SER A O 1
ATOM 729 N N . ALA A 1 101 ? -6.399 2.795 -3.012 1.00 98.56 101 ALA A N 1
ATOM 730 C CA . ALA A 1 101 ? -7.182 1.609 -2.688 1.00 98.56 101 ALA A CA 1
ATOM 731 C C . ALA A 1 101 ? -7.957 1.810 -1.385 1.00 98.56 101 ALA A C 1
ATOM 733 O O . ALA A 1 101 ? -7.375 2.182 -0.366 1.00 98.56 101 ALA A O 1
ATOM 734 N N . ASP A 1 102 ? -9.246 1.487 -1.403 1.00 98.19 102 ASP A N 1
ATOM 735 C CA . ASP A 1 102 ? -10.058 1.425 -0.192 1.00 98.19 102 ASP A CA 1
ATOM 736 C C . ASP A 1 102 ? -9.980 0.017 0.396 1.00 98.19 102 ASP A C 1
ATOM 738 O O . ASP A 1 102 ? -10.270 -0.977 -0.278 1.00 98.19 102 ASP A O 1
ATOM 742 N N . VAL A 1 103 ? -9.540 -0.071 1.651 1.00 97.81 103 VAL A N 1
ATOM 743 C CA . VAL A 1 103 ? -9.240 -1.337 2.324 1.00 97.81 103 VAL A CA 1
ATOM 744 C C . VAL A 1 103 ? -10.046 -1.443 3.608 1.00 97.81 103 VAL A C 1
ATOM 746 O O . VAL A 1 103 ? -10.008 -0.555 4.460 1.00 97.81 103 VAL A O 1
ATOM 749 N N . GLY A 1 104 ? -10.769 -2.553 3.754 1.00 96.88 104 GLY A N 1
ATOM 750 C CA . GLY A 1 104 ? -11.492 -2.874 4.980 1.00 96.88 104 GLY A CA 1
ATOM 751 C C . GLY A 1 104 ? -10.545 -3.155 6.150 1.00 96.88 104 GLY A C 1
ATOM 752 O O . GLY A 1 104 ? -9.534 -3.843 5.998 1.00 96.88 104 GLY A O 1
ATOM 753 N N . LEU A 1 105 ? -10.901 -2.649 7.327 1.00 97.25 105 LEU A N 1
ATOM 754 C CA . LEU A 1 105 ? -10.165 -2.796 8.577 1.00 97.25 105 LEU A CA 1
ATOM 755 C C . LEU A 1 105 ? -10.934 -3.668 9.570 1.00 97.25 105 LEU A C 1
ATOM 757 O O . LEU A 1 105 ? -12.111 -3.437 9.879 1.00 97.25 105 LEU A O 1
ATOM 761 N N . LYS A 1 106 ? -10.226 -4.631 10.156 1.00 97.88 106 LYS A N 1
ATOM 762 C CA . LYS A 1 106 ? -10.686 -5.348 11.349 1.00 97.88 106 LYS A CA 1
ATOM 763 C C . LYS A 1 106 ? -10.538 -4.436 12.564 1.00 97.88 106 LYS A C 1
ATOM 765 O O . LYS A 1 106 ? -9.668 -3.570 12.575 1.00 97.88 106 LYS A O 1
ATOM 770 N N . THR A 1 107 ? -11.377 -4.613 13.580 1.00 97.38 107 THR A N 1
ATOM 771 C CA . THR A 1 107 ? -11.172 -3.943 14.874 1.00 97.38 107 THR A CA 1
ATOM 772 C C . THR A 1 107 ? -9.798 -4.318 15.435 1.00 97.38 107 THR A C 1
ATOM 774 O O . THR A 1 107 ? -9.395 -5.478 15.344 1.00 97.38 107 THR A O 1
ATOM 777 N N . GLY A 1 108 ? -9.084 -3.347 16.006 1.00 97.38 108 GLY A N 1
ATOM 778 C CA . GLY A 1 108 ? -7.713 -3.516 16.481 1.00 97.38 108 GLY A CA 1
ATOM 779 C C . GLY A 1 108 ? -6.664 -3.273 15.394 1.00 97.38 108 GLY A C 1
ATOM 780 O O . GLY A 1 108 ? -6.850 -2.459 14.488 1.00 97.38 108 GLY A O 1
ATOM 781 N N . ASP A 1 109 ? -5.524 -3.945 15.513 1.00 96.19 109 ASP A N 1
ATOM 782 C CA . ASP A 1 109 ? -4.363 -3.714 14.655 1.00 96.19 109 ASP A CA 1
ATOM 783 C C . ASP A 1 109 ? -4.503 -4.369 13.274 1.00 96.19 109 ASP A C 1
ATOM 785 O O . ASP A 1 109 ? -4.817 -5.552 13.140 1.00 96.19 109 ASP A O 1
ATOM 789 N N . ASN A 1 110 ? -4.195 -3.597 12.233 1.00 96.88 110 ASN A N 1
ATOM 790 C CA . ASN A 1 110 ? -4.152 -4.025 10.841 1.00 96.88 110 ASN A CA 1
ATOM 791 C C . ASN A 1 110 ? -2.776 -3.687 10.255 1.00 96.88 110 ASN A C 1
ATOM 793 O O . ASN A 1 110 ? -2.300 -2.557 10.377 1.00 96.88 110 ASN A O 1
ATOM 797 N N . ALA A 1 111 ? -2.152 -4.657 9.590 1.00 95.94 111 ALA A N 1
ATOM 798 C CA . ALA A 1 111 ? -0.969 -4.443 8.762 1.00 95.94 111 ALA A CA 1
ATOM 799 C C . ALA A 1 111 ? -1.406 -4.454 7.295 1.00 95.94 111 ALA A C 1
ATOM 801 O O . ALA A 1 111 ? -1.822 -5.491 6.777 1.00 95.94 111 ALA A O 1
ATOM 802 N N . LEU A 1 112 ? -1.373 -3.291 6.647 1.00 97.06 112 LEU A N 1
ATOM 803 C CA . LEU A 1 112 ? -1.701 -3.155 5.234 1.00 97.06 112 LEU A CA 1
ATOM 804 C C . LEU A 1 112 ? -0.408 -3.261 4.432 1.00 97.06 112 LEU A C 1
ATOM 806 O O . LEU A 1 112 ? 0.478 -2.423 4.582 1.00 97.06 112 LEU A O 1
ATOM 810 N N . VAL A 1 113 ? -0.294 -4.295 3.602 1.00 97.50 113 VAL A N 1
ATOM 811 C CA . VAL A 1 113 ? 0.889 -4.530 2.765 1.00 97.50 113 VAL A CA 1
ATOM 812 C C . VAL A 1 113 ? 0.640 -3.943 1.385 1.00 97.50 113 VAL A C 1
ATOM 814 O O . VAL A 1 113 ? -0.216 -4.436 0.647 1.00 97.50 113 VAL A O 1
ATOM 817 N N . ILE A 1 114 ? 1.385 -2.898 1.040 1.00 98.38 114 ILE A N 1
ATOM 818 C CA . ILE A 1 114 ? 1.394 -2.281 -0.282 1.00 98.38 114 ILE A CA 1
ATOM 819 C C . ILE A 1 114 ? 2.496 -2.964 -1.090 1.00 98.38 114 ILE A C 1
ATOM 821 O O . ILE A 1 114 ? 3.628 -3.058 -0.625 1.00 98.38 114 ILE A O 1
ATOM 825 N N . SER A 1 115 ? 2.194 -3.425 -2.301 1.00 98.50 115 SER A N 1
ATOM 826 C CA . SER A 1 115 ? 3.194 -3.968 -3.223 1.00 98.50 115 SER A CA 1
ATOM 827 C C . SER A 1 115 ? 3.076 -3.319 -4.591 1.00 98.50 115 SER A C 1
ATOM 829 O O . SER A 1 115 ? 1.980 -3.263 -5.148 1.00 98.50 115 SER A O 1
ATOM 831 N N . ALA A 1 116 ? 4.202 -2.864 -5.137 1.00 98.38 116 ALA A N 1
ATOM 832 C CA . ALA A 1 116 ? 4.311 -2.331 -6.488 1.00 98.38 116 ALA A CA 1
ATOM 833 C C . ALA A 1 116 ? 5.187 -3.253 -7.339 1.00 98.38 116 ALA A C 1
ATOM 835 O O . ALA A 1 116 ? 6.248 -3.686 -6.892 1.00 98.38 116 ALA A O 1
ATOM 836 N N . THR A 1 117 ? 4.751 -3.545 -8.563 1.00 98.06 117 THR A N 1
ATOM 837 C CA . THR A 1 117 ? 5.479 -4.357 -9.547 1.00 98.06 117 THR A CA 1
ATOM 838 C C . THR A 1 117 ? 5.671 -3.564 -10.834 1.00 98.06 117 THR A C 1
ATOM 840 O O . THR A 1 117 ? 4.702 -3.041 -11.394 1.00 98.06 117 THR A O 1
ATOM 843 N N . ASP A 1 118 ? 6.907 -3.484 -11.321 1.00 96.62 118 ASP A N 1
ATOM 844 C CA . ASP A 1 118 ? 7.222 -2.821 -12.588 1.00 96.62 118 ASP A CA 1
ATOM 845 C C . ASP A 1 118 ? 6.971 -3.718 -13.816 1.00 96.62 118 ASP A C 1
ATOM 847 O O . ASP A 1 118 ? 6.625 -4.903 -13.712 1.00 96.62 118 ASP A O 1
ATOM 851 N N . SER A 1 119 ? 7.127 -3.146 -15.009 1.00 94.00 119 SER A N 1
ATOM 852 C CA . SER A 1 119 ? 6.934 -3.862 -16.281 1.00 94.00 119 SER A CA 1
ATOM 853 C C . SER A 1 119 ? 7.952 -4.983 -16.528 1.00 94.00 119 SER A C 1
ATOM 855 O O . SER A 1 119 ? 7.690 -5.874 -17.335 1.00 94.00 119 SER A O 1
ATOM 857 N N . ARG A 1 120 ? 9.096 -4.971 -15.830 1.00 93.50 120 ARG A N 1
ATOM 858 C CA . ARG A 1 120 ? 10.130 -6.019 -15.882 1.00 93.50 120 ARG A CA 1
ATOM 859 C C . ARG A 1 120 ? 9.966 -7.078 -14.787 1.00 93.50 120 ARG A C 1
ATOM 861 O O . ARG A 1 120 ? 10.731 -8.036 -14.765 1.00 93.50 120 ARG A O 1
ATOM 868 N N . GLY A 1 121 ? 8.970 -6.932 -13.913 1.00 93.62 121 GLY A N 1
ATOM 869 C CA . GLY A 1 121 ? 8.707 -7.853 -12.810 1.00 93.62 121 GLY A CA 1
ATOM 870 C C . GLY A 1 121 ? 9.469 -7.540 -11.520 1.00 93.62 121 GLY A C 1
ATOM 871 O O . GLY A 1 121 ? 9.416 -8.348 -10.598 1.00 93.62 121 GLY A O 1
ATOM 872 N N . ASN A 1 122 ? 10.142 -6.390 -11.411 1.00 94.38 122 ASN A N 1
ATOM 873 C CA . ASN A 1 122 ? 10.751 -5.969 -10.148 1.00 94.38 122 ASN A CA 1
ATOM 874 C C . ASN A 1 122 ? 9.670 -5.538 -9.163 1.00 94.38 122 ASN A C 1
ATOM 876 O O . ASN A 1 122 ? 8.763 -4.786 -9.526 1.00 94.38 122 ASN A O 1
ATOM 880 N N . THR A 1 123 ? 9.803 -5.960 -7.908 1.00 96.38 123 THR A N 1
ATOM 881 C CA . THR A 1 123 ? 8.807 -5.710 -6.865 1.00 96.38 123 THR A CA 1
ATOM 882 C C . THR A 1 123 ? 9.378 -4.923 -5.697 1.00 96.38 123 THR A C 1
ATOM 884 O O . THR A 1 123 ? 10.490 -5.202 -5.253 1.00 96.38 123 THR A O 1
ATOM 887 N N . ALA A 1 124 ? 8.579 -4.013 -5.149 1.00 96.69 124 ALA A N 1
ATOM 888 C CA . ALA A 1 124 ? 8.818 -3.373 -3.861 1.00 96.69 124 ALA A CA 1
ATOM 889 C C . ALA A 1 124 ? 7.601 -3.542 -2.950 1.00 96.69 124 ALA A C 1
ATOM 891 O O . ALA A 1 124 ? 6.478 -3.735 -3.432 1.00 96.69 124 ALA A O 1
ATOM 892 N N . THR A 1 125 ? 7.830 -3.483 -1.640 1.00 97.00 125 THR A N 1
ATOM 893 C CA . THR A 1 125 ? 6.787 -3.640 -0.625 1.00 97.00 125 THR A CA 1
ATOM 894 C C . THR A 1 125 ? 6.955 -2.628 0.493 1.00 97.00 125 THR A C 1
ATOM 896 O O . THR A 1 125 ? 8.060 -2.472 1.000 1.00 97.00 125 THR A O 1
ATOM 899 N N . GLU A 1 126 ? 5.849 -2.037 0.926 1.00 95.44 126 GLU A N 1
ATOM 900 C CA . GLU A 1 126 ? 5.765 -1.166 2.098 1.00 95.44 126 GLU A CA 1
ATOM 901 C C . GLU A 1 126 ? 4.643 -1.646 3.016 1.00 95.44 126 GLU A C 1
ATOM 903 O O . GLU A 1 126 ? 3.647 -2.208 2.553 1.00 95.44 126 GLU A O 1
ATOM 908 N N . THR A 1 127 ? 4.792 -1.441 4.324 1.00 95.12 127 THR A N 1
ATOM 909 C CA . THR A 1 127 ? 3.762 -1.827 5.301 1.00 95.12 127 THR A CA 1
ATOM 910 C C . THR A 1 127 ? 3.252 -0.613 6.056 1.00 95.12 127 THR A C 1
ATOM 912 O O . THR A 1 127 ? 4.007 0.078 6.736 1.00 95.12 127 THR A O 1
ATOM 915 N N . LEU A 1 128 ? 1.941 -0.398 5.985 1.00 94.25 128 LEU A N 1
ATOM 916 C CA . LEU A 1 128 ? 1.232 0.622 6.741 1.00 94.25 128 LEU A CA 1
ATOM 917 C C . LEU A 1 128 ? 0.484 -0.024 7.909 1.00 94.25 128 LEU A C 1
ATOM 919 O O . LEU A 1 128 ? -0.415 -0.842 7.713 1.00 94.25 128 LEU A O 1
ATOM 923 N N . PHE A 1 129 ? 0.829 0.371 9.133 1.00 95.00 129 PHE A N 1
ATOM 924 C CA . PHE A 1 129 ? 0.139 -0.090 10.337 1.00 95.00 129 PHE A CA 1
ATOM 925 C C . PHE A 1 129 ? -1.016 0.845 10.700 1.00 95.00 129 PHE A C 1
ATOM 927 O O . PHE A 1 129 ? -0.803 2.033 10.960 1.00 95.00 129 PHE A O 1
ATOM 934 N N . VAL A 1 130 ? -2.227 0.289 10.763 1.00 95.88 130 VAL A N 1
ATOM 935 C CA . VAL A 1 130 ? -3.459 1.008 11.108 1.00 95.88 130 VAL A CA 1
ATOM 936 C C . VAL A 1 130 ? -4.161 0.309 12.268 1.00 95.88 130 VAL A C 1
ATOM 938 O O . VAL A 1 130 ? -4.527 -0.859 12.164 1.00 95.88 130 VAL A O 1
ATOM 941 N N . THR A 1 131 ? -4.396 1.017 13.365 1.00 96.38 131 THR A N 1
ATOM 942 C CA . THR A 1 131 ? -5.221 0.542 14.478 1.00 96.38 131 THR A CA 1
ATOM 943 C C . THR A 1 131 ? -6.628 1.109 14.329 1.00 96.38 131 THR A C 1
ATOM 945 O O . THR A 1 131 ? -6.822 2.326 14.386 1.00 96.38 131 THR A O 1
ATOM 948 N N . ARG A 1 132 ? -7.617 0.229 14.158 1.00 96.44 132 ARG A N 1
ATOM 949 C CA . ARG A 1 132 ? -9.031 0.593 14.207 1.00 96.44 132 ARG A CA 1
ATOM 950 C C . ARG A 1 132 ? -9.523 0.536 15.652 1.00 96.44 132 ARG A C 1
ATOM 952 O O . ARG A 1 132 ? -9.481 -0.536 16.258 1.00 96.44 132 ARG A O 1
ATOM 959 N N . ARG A 1 133 ? -9.974 1.670 16.181 1.00 94.50 133 ARG A N 1
ATOM 960 C CA . ARG A 1 133 ? -10.623 1.763 17.495 1.00 94.50 133 ARG A CA 1
ATOM 961 C C . ARG A 1 133 ? -12.132 1.620 17.382 1.00 94.50 133 ARG A C 1
ATOM 963 O O . ARG A 1 133 ? -12.681 2.036 16.337 1.00 94.50 133 ARG A O 1
#

Secondary structure (DSSP, 8-state):
---------------------------------------------PPEEEEEESPPPTT--EEE--SEEEEEEEEE-TT-EEEEEETTEEPEE-TTSEEEEEEE--SEEEEEEEEEEETT--EEEEEEEEEE-

Radius of gyration: 32.22 Å; Cα contacts (8 Å, |Δi|>4): 225; chains: 1; bounding box: 74×81×43 Å

Mean predicted aligned error: 14.56 Å

Sequence (133 aa):
MKLFFIIIAIMITAISARAQVKGTSAPMRIVPKTQAGAYSGAKLTPPVISISSPLPGKGTKVISSQAVVSVKGTALSLNGVRLVTVNRQRAILLEDGSFSADVGLKTGDNALVISATDSRGNTATETLFVTRR

Nearest PDB structures (foldseek):
  3pe9-assembly4_D  TM=6.063E-01  e=1.491E-03  Acetivibrio thermocellus
  5nok-assembly1_A  TM=6.531E-01  e=1.164E-02  Bacteroides cellulosilyticus DSM 14838
  4m00-assembly1_A  TM=5.865E-01  e=4.037E-02  Staphylococcus aureus subsp. aureus NCTC 8325
  4m03-assembly1_A-2  TM=5.925E-01  e=5.012E-02  Staphylococcus aureus subsp. aureus NCTC 8325
  3fcg-assembly1_A  TM=5.397E-01  e=1.738E-01  Yersinia pestis

Foldseek 3Di:
DDDDDDDDDDDDDDDDDDDDDPDDDDPDDDDDDDPCPDPPPPPQDAKDKDWPPPDADPPHAAEAQDQKGKTKTFIDDPQFWDFKDKVNHTWDADRRRITIDIDGDDAAKDWIKIWIAGPVGHIDIDIHIYHHD